Protein AF-M7SF75-F1 (afdb_monomer_lite)

Organism: Eutypa lata (strain UCR-EL1) (NCBI:txid1287681)

Structure (mmCIF, N/CA/C/O backbone):
data_AF-M7SF75-F1
#
_entry.id   AF-M7SF75-F1
#
loop_
_atom_site.group_PDB
_atom_site.id
_atom_site.type_symbol
_atom_site.label_atom_id
_atom_site.label_alt_id
_atom_site.label_comp_id
_atom_site.label_asym_id
_atom_site.label_entity_id
_atom_site.label_seq_id
_atom_site.pdbx_PDB_ins_code
_atom_site.Cartn_x
_atom_site.Cartn_y
_atom_site.Cartn_z
_atom_site.occupancy
_atom_site.B_iso_or_equiv
_atom_site.auth_seq_id
_atom_site.auth_comp_id
_atom_site.auth_asym_id
_atom_site.auth_atom_id
_atom_site.pdbx_PDB_model_num
ATOM 1 N N . MET A 1 1 ? -16.265 -7.309 22.434 1.00 58.72 1 MET A N 1
ATOM 2 C CA . MET A 1 1 ? -15.044 -6.487 22.557 1.00 58.72 1 MET A CA 1
ATOM 3 C C . MET A 1 1 ? -15.290 -5.390 23.574 1.00 58.72 1 MET A C 1
ATOM 5 O O . MET A 1 1 ? -16.408 -4.895 23.656 1.00 58.72 1 MET A O 1
ATOM 9 N N . THR A 1 2 ? -14.298 -5.062 24.397 1.00 77.56 2 THR A N 1
ATOM 10 C CA . THR A 1 2 ? -14.384 -3.903 25.296 1.00 77.56 2 THR A CA 1
ATOM 11 C C . THR A 1 2 ? -14.128 -2.630 24.484 1.00 77.56 2 THR A C 1
ATOM 13 O O . THR A 1 2 ? -13.302 -2.642 23.576 1.00 77.56 2 THR A O 1
ATOM 16 N N . SER A 1 3 ? -14.813 -1.527 24.805 1.00 82.88 3 SER A N 1
ATOM 17 C CA . SER A 1 3 ? -14.679 -0.236 24.092 1.00 82.88 3 SER A CA 1
ATOM 18 C C . SER A 1 3 ? -13.220 0.240 23.961 1.00 82.88 3 SER A C 1
ATOM 20 O O . SER A 1 3 ? -12.860 0.882 22.981 1.00 82.88 3 SER A O 1
ATOM 22 N N . TYR A 1 4 ? -12.359 -0.140 24.908 1.00 87.50 4 TYR A N 1
ATOM 23 C CA . TYR A 1 4 ? -10.930 0.160 24.881 1.00 87.50 4 TYR A CA 1
ATOM 24 C C . TYR A 1 4 ? -10.155 -0.605 23.794 1.00 87.50 4 TYR A C 1
ATOM 26 O O . TYR A 1 4 ? -9.296 -0.022 23.141 1.00 87.50 4 TYR A 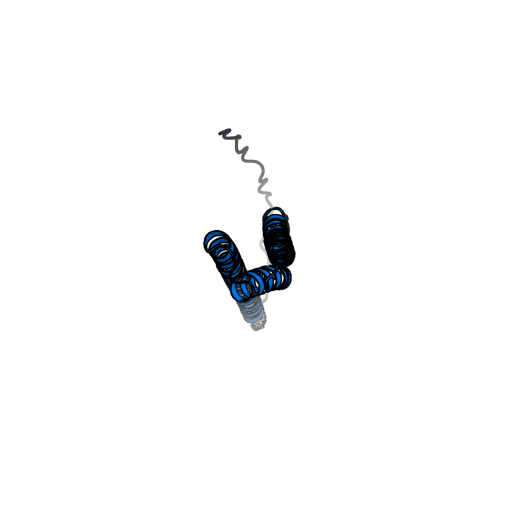O 1
ATOM 34 N N . GLN A 1 5 ? -10.460 -1.888 23.569 1.00 87.69 5 GLN A N 1
ATOM 35 C CA . GLN A 1 5 ? -9.793 -2.681 22.527 1.00 87.69 5 GLN A CA 1
ATOM 36 C C . GLN A 1 5 ? -10.156 -2.196 21.125 1.00 87.69 5 GLN A C 1
ATOM 38 O O . GLN A 1 5 ? -9.288 -2.122 20.263 1.00 87.69 5 GLN A O 1
ATOM 43 N N . GLN A 1 6 ? -11.415 -1.808 20.921 1.00 86.69 6 GLN A N 1
ATOM 44 C CA . GLN A 1 6 ? -11.869 -1.259 19.646 1.00 86.69 6 GLN A CA 1
ATOM 45 C C . GLN A 1 6 ? -11.168 0.071 19.330 1.00 86.69 6 GLN A C 1
ATOM 47 O O . GLN A 1 6 ? -10.648 0.245 18.234 1.00 86.69 6 GLN A O 1
ATOM 52 N N . LEU A 1 7 ? -11.039 0.960 20.322 1.00 90.62 7 LEU A N 1
ATOM 53 C CA . LEU A 1 7 ? -10.293 2.211 20.167 1.00 90.62 7 LEU A CA 1
ATOM 54 C C . LEU A 1 7 ? -8.806 1.970 19.847 1.00 90.62 7 LEU A C 1
ATOM 56 O O . LEU A 1 7 ? -8.225 2.681 19.033 1.00 90.62 7 LEU A O 1
ATOM 60 N N . GLN A 1 8 ? -8.176 0.965 20.465 1.00 93.19 8 GLN A N 1
ATOM 61 C CA . GLN A 1 8 ? -6.791 0.598 20.145 1.00 93.19 8 GLN A CA 1
ATOM 62 C C . GLN A 1 8 ? -6.642 0.114 18.698 1.00 93.19 8 GLN A C 1
ATOM 64 O O . GLN A 1 8 ? -5.676 0.486 18.035 1.00 93.19 8 GLN A O 1
ATOM 69 N N . GLN A 1 9 ? -7.596 -0.680 18.208 1.00 91.81 9 GLN A N 1
ATOM 70 C CA . GLN A 1 9 ? -7.603 -1.154 16.824 1.00 91.81 9 GLN A CA 1
ATOM 71 C C . GLN A 1 9 ? -7.806 -0.001 15.834 1.00 91.81 9 GLN A C 1
ATOM 73 O O . GLN A 1 9 ? -7.065 0.087 14.861 1.00 91.81 9 GLN A O 1
ATOM 78 N N . GLU A 1 10 ? -8.720 0.933 16.110 1.00 92.50 10 GLU A N 1
ATOM 79 C CA . GLU A 1 10 ? -8.912 2.134 15.281 1.00 92.50 10 GLU A CA 1
ATOM 80 C C . GLU A 1 10 ? -7.645 2.992 15.189 1.00 92.50 10 GLU A C 1
ATOM 82 O O . GLU A 1 10 ? -7.265 3.423 14.099 1.00 92.50 10 GLU A O 1
ATOM 87 N N . ILE A 1 11 ? -6.959 3.212 16.315 1.00 94.94 11 ILE A N 1
ATOM 88 C CA . ILE A 1 11 ? -5.701 3.970 16.348 1.00 94.94 11 ILE A CA 1
ATOM 89 C C . ILE A 1 11 ? -4.621 3.266 15.523 1.00 94.94 11 ILE A C 1
ATOM 91 O O . ILE A 1 11 ? -3.893 3.929 14.783 1.00 94.94 11 ILE A O 1
ATOM 95 N N . GLU A 1 12 ? -4.507 1.942 15.631 1.00 94.94 12 GLU A N 1
ATOM 96 C CA . GLU A 1 12 ? -3.489 1.193 14.894 1.00 94.94 12 GLU A CA 1
ATOM 97 C C . GLU A 1 12 ? -3.766 1.183 13.388 1.00 94.94 12 GLU A C 1
ATOM 99 O O . GLU A 1 12 ? -2.860 1.453 12.599 1.00 94.94 12 GLU A O 1
ATOM 104 N N . VAL A 1 13 ? -5.022 0.979 12.979 1.00 94.00 13 VAL A N 1
ATOM 105 C CA . VAL A 1 13 ? -5.433 1.081 11.570 1.00 94.00 13 VAL A CA 1
ATOM 106 C C . VAL A 1 13 ? -5.138 2.477 11.026 1.00 94.00 13 VAL A C 1
ATOM 108 O O . VAL A 1 13 ? -4.542 2.611 9.956 1.00 94.00 13 VAL A O 1
ATOM 111 N N . PHE A 1 14 ? -5.469 3.527 11.782 1.00 94.12 14 PHE A N 1
ATOM 112 C CA . PHE A 1 14 ? -5.160 4.900 11.390 1.00 94.12 14 PHE A CA 1
ATOM 113 C C . PHE A 1 14 ? -3.650 5.131 11.242 1.00 94.12 14 PHE A C 1
ATOM 115 O O . PHE A 1 14 ? -3.208 5.744 10.270 1.00 94.12 14 PHE A O 1
ATOM 122 N N . ARG A 1 15 ? -2.840 4.608 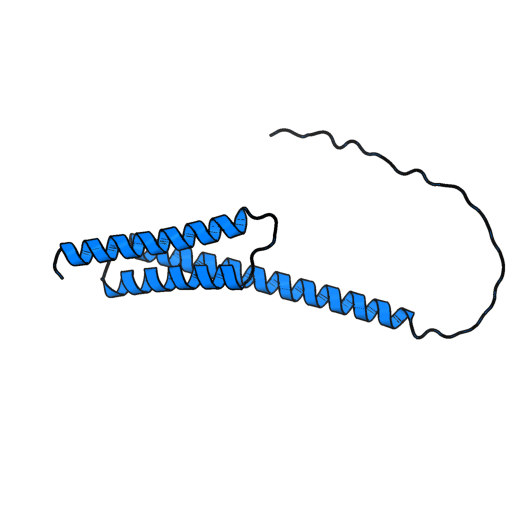12.171 1.00 96.25 15 ARG A N 1
ATOM 123 C CA . ARG A 1 15 ? -1.375 4.707 12.123 1.00 96.25 15 ARG A CA 1
ATOM 124 C C . ARG A 1 15 ? -0.814 4.048 10.864 1.00 96.25 15 ARG A C 1
ATOM 126 O O . ARG A 1 15 ? 0.020 4.651 10.189 1.00 96.25 15 ARG A O 1
ATOM 133 N N . LEU A 1 16 ? -1.284 2.847 10.530 1.00 95.06 16 LEU A N 1
ATOM 134 C CA . LEU A 1 16 ? -0.858 2.112 9.337 1.00 95.06 16 LEU A CA 1
ATOM 135 C C . LEU A 1 16 ? -1.271 2.830 8.047 1.00 95.06 16 LEU A C 1
ATOM 137 O O . LEU A 1 16 ? -0.432 3.036 7.167 1.00 95.06 16 LEU A O 1
ATOM 141 N N . ALA A 1 17 ? -2.520 3.297 7.963 1.00 92.19 17 ALA A N 1
ATOM 142 C CA . ALA A 1 17 ? -3.009 4.084 6.832 1.00 92.19 17 ALA A CA 1
ATOM 143 C C . ALA A 1 17 ? -2.198 5.380 6.654 1.00 92.19 17 ALA A C 1
ATOM 145 O O . ALA A 1 17 ? -1.809 5.744 5.539 1.00 92.19 17 ALA A O 1
ATOM 146 N N . GLN A 1 18 ? -1.862 6.050 7.759 1.00 94.94 18 GLN A N 1
ATOM 147 C CA . GLN A 1 18 ? -1.022 7.239 7.736 1.00 94.94 18 GLN A CA 1
ATOM 148 C C . GLN A 1 18 ? 0.391 6.915 7.234 1.00 94.94 18 GLN A C 1
ATOM 150 O O . GLN A 1 18 ? 0.880 7.624 6.355 1.00 94.94 18 GLN A O 1
ATOM 155 N N . SER A 1 19 ? 1.021 5.839 7.718 1.00 95.50 19 SER A N 1
ATOM 156 C CA . SER A 1 19 ? 2.335 5.382 7.241 1.00 95.50 19 SER A CA 1
ATOM 157 C C . SER A 1 19 ? 2.338 5.016 5.753 1.00 95.50 19 SER A C 1
ATOM 159 O O . SER A 1 19 ? 3.278 5.366 5.042 1.00 95.50 19 SER A O 1
ATOM 161 N N . CYS A 1 20 ? 1.279 4.377 5.255 1.00 93.31 20 CYS A N 1
ATOM 162 C CA . CYS A 1 20 ? 1.113 4.115 3.826 1.00 93.31 20 CYS A CA 1
ATOM 163 C C . CYS A 1 20 ? 1.046 5.432 3.031 1.00 93.31 20 CYS A C 1
ATOM 165 O O . CYS A 1 20 ? 1.801 5.642 2.080 1.00 93.31 20 CYS A O 1
ATOM 167 N N . SER A 1 21 ? 0.211 6.379 3.471 1.00 91.31 21 SER A N 1
ATOM 168 C CA . SER A 1 21 ? 0.047 7.663 2.781 1.00 91.31 21 SER A CA 1
ATOM 169 C C . SER A 1 21 ? 1.333 8.503 2.748 1.00 91.31 21 SER A C 1
ATOM 171 O O . SER A 1 21 ? 1.614 9.174 1.751 1.00 91.31 21 SER A O 1
ATOM 173 N N . THR A 1 22 ? 2.140 8.467 3.814 1.00 94.06 22 THR A N 1
ATOM 174 C CA . THR A 1 22 ? 3.418 9.186 3.869 1.00 94.06 22 THR A CA 1
ATOM 175 C C . THR A 1 22 ? 4.467 8.524 2.990 1.00 94.06 22 THR A C 1
ATOM 177 O O . THR A 1 22 ? 5.180 9.244 2.290 1.00 94.06 22 THR A O 1
ATOM 180 N N . ALA A 1 23 ? 4.520 7.188 2.955 1.00 90.81 23 ALA A N 1
ATOM 181 C CA . ALA A 1 23 ? 5.377 6.449 2.033 1.00 90.81 23 ALA A CA 1
ATOM 182 C C . ALA A 1 23 ? 5.044 6.804 0.576 1.00 90.81 23 ALA A C 1
ATOM 184 O O . ALA A 1 23 ? 5.929 7.207 -0.178 1.00 90.81 23 ALA A O 1
ATOM 185 N N . LEU A 1 24 ? 3.760 6.785 0.202 1.00 89.31 24 LEU A N 1
ATOM 186 C CA . LEU A 1 24 ? 3.320 7.178 -1.138 1.00 89.31 24 LEU A CA 1
ATOM 187 C C . LEU A 1 24 ? 3.702 8.623 -1.470 1.00 89.31 24 LEU A C 1
ATOM 189 O O . LEU A 1 24 ? 4.280 8.877 -2.525 1.00 89.31 24 LEU A O 1
ATOM 193 N N . ARG A 1 25 ? 3.471 9.581 -0.569 1.00 89.88 25 ARG A N 1
ATOM 194 C CA . ARG A 1 25 ? 3.893 10.971 -0.810 1.00 89.88 25 ARG A CA 1
ATOM 195 C C . ARG A 1 25 ? 5.401 11.085 -1.008 1.00 89.88 25 ARG A C 1
ATOM 197 O O . ARG A 1 25 ? 5.823 11.744 -1.956 1.00 89.88 25 ARG A O 1
ATOM 204 N N . ALA A 1 26 ? 6.197 10.401 -0.188 1.00 87.50 26 ALA A N 1
ATOM 205 C CA . ALA A 1 26 ? 7.650 10.405 -0.318 1.00 87.50 26 ALA A CA 1
ATOM 206 C C . ALA A 1 26 ? 8.109 9.894 -1.693 1.00 87.50 26 ALA A C 1
ATOM 208 O O . ALA A 1 26 ? 9.030 10.469 -2.270 1.00 87.50 26 ALA A O 1
ATOM 209 N N . THR A 1 27 ? 7.429 8.884 -2.255 1.00 85.31 27 THR A N 1
ATOM 210 C CA . THR A 1 27 ? 7.718 8.404 -3.619 1.00 85.31 27 THR A CA 1
ATOM 211 C C . THR A 1 27 ? 7.425 9.448 -4.697 1.00 85.31 27 THR A C 1
ATOM 213 O O . THR A 1 27 ? 8.152 9.528 -5.682 1.00 85.31 27 THR A O 1
ATOM 216 N N . THR A 1 28 ? 6.393 10.278 -4.512 1.00 79.38 28 THR A N 1
ATOM 217 C CA . THR A 1 28 ? 5.984 11.292 -5.502 1.00 79.38 28 THR A CA 1
ATOM 218 C C . THR A 1 28 ? 6.816 12.570 -5.462 1.00 79.38 28 THR A C 1
ATOM 220 O O . THR A 1 28 ? 6.987 13.219 -6.486 1.00 79.38 28 THR A O 1
ATOM 223 N N . THR A 1 29 ? 7.347 12.944 -4.296 1.00 81.44 29 THR A N 1
ATOM 224 C CA . THR A 1 29 ? 8.138 14.175 -4.128 1.00 81.44 29 THR A CA 1
ATOM 225 C C . THR A 1 29 ? 9.615 13.989 -4.467 1.00 81.44 29 THR A C 1
ATOM 227 O O . THR A 1 29 ? 10.388 14.946 -4.425 1.00 81.44 29 THR A O 1
ATOM 230 N N . ARG A 1 30 ? 10.045 12.754 -4.739 1.00 79.56 30 ARG A N 1
ATOM 231 C CA . ARG A 1 30 ? 11.448 12.425 -4.978 1.00 79.56 30 ARG A CA 1
ATOM 232 C C . ARG A 1 30 ? 11.813 12.668 -6.442 1.00 79.56 30 ARG A C 1
ATOM 234 O O . ARG A 1 30 ? 11.061 12.326 -7.344 1.00 79.56 30 ARG A O 1
ATOM 241 N N . GLN A 1 31 ? 13.004 13.223 -6.672 1.00 72.44 31 GLN A N 1
ATOM 242 C CA . GLN A 1 31 ? 13.543 13.434 -8.025 1.00 72.44 31 GLN A CA 1
ATOM 243 C C . GLN A 1 31 ? 13.910 12.118 -8.731 1.00 72.44 31 GLN A C 1
ATOM 245 O O . GLN A 1 31 ? 13.948 12.066 -9.956 1.00 72.44 31 GLN A O 1
ATOM 250 N N . SER A 1 32 ? 14.184 11.053 -7.970 1.00 73.50 32 SER A N 1
ATOM 251 C CA . SER A 1 32 ? 14.421 9.717 -8.514 1.00 73.50 32 SER A CA 1
ATOM 252 C C . SER A 1 32 ? 13.112 8.930 -8.594 1.00 73.50 32 SER A C 1
ATOM 254 O O . SER A 1 32 ? 12.343 8.978 -7.628 1.00 73.50 32 SER A O 1
ATOM 256 N N . PRO A 1 33 ? 12.890 8.143 -9.662 1.00 70.94 33 PRO A N 1
ATOM 257 C CA . PRO A 1 33 ? 11.744 7.253 -9.738 1.00 70.94 33 PRO A CA 1
ATOM 258 C C . PRO A 1 33 ? 11.758 6.304 -8.543 1.00 70.94 33 PRO A C 1
ATOM 260 O O . PRO A 1 33 ? 12.790 5.721 -8.203 1.00 70.94 33 PRO A O 1
ATOM 263 N N . ALA A 1 34 ? 10.609 6.187 -7.892 1.00 76.12 34 ALA A N 1
ATOM 264 C CA . ALA A 1 34 ? 10.447 5.251 -6.803 1.00 76.12 34 ALA A CA 1
ATOM 265 C C . ALA A 1 34 ? 10.620 3.816 -7.292 1.00 76.12 34 ALA A C 1
ATOM 267 O O . ALA A 1 34 ? 10.294 3.471 -8.433 1.00 76.12 34 ALA A O 1
ATOM 268 N N . THR A 1 35 ? 11.155 2.981 -6.414 1.00 79.88 35 THR A N 1
ATOM 269 C CA . THR A 1 35 ? 11.368 1.572 -6.731 1.00 79.88 35 THR A CA 1
ATOM 270 C C . THR A 1 35 ? 10.060 0.803 -6.590 1.00 79.88 35 THR A C 1
ATOM 272 O O . THR A 1 35 ? 9.213 1.130 -5.760 1.00 79.88 35 THR A O 1
ATOM 275 N N . THR A 1 36 ? 9.897 -0.271 -7.365 1.00 84.31 36 THR A N 1
ATOM 276 C CA . THR A 1 36 ? 8.762 -1.198 -7.206 1.00 84.31 36 THR A CA 1
ATOM 277 C C . THR A 1 36 ? 8.640 -1.693 -5.764 1.00 84.31 36 THR A C 1
ATOM 279 O O . THR A 1 36 ? 7.533 -1.805 -5.248 1.00 84.31 36 THR A O 1
ATOM 282 N N . ARG A 1 37 ? 9.775 -1.902 -5.084 1.00 88.50 37 ARG A N 1
ATOM 283 C CA . ARG A 1 37 ? 9.845 -2.271 -3.666 1.00 88.50 37 ARG A CA 1
ATOM 284 C C . ARG A 1 37 ? 9.167 -1.258 -2.743 1.00 88.50 37 ARG A C 1
ATOM 286 O O . ARG A 1 37 ? 8.412 -1.671 -1.877 1.00 88.50 37 ARG A O 1
ATOM 293 N N . GLU A 1 38 ? 9.392 0.040 -2.935 1.00 88.81 38 GLU A N 1
ATOM 294 C CA . GLU A 1 38 ? 8.768 1.080 -2.100 1.00 88.81 38 GLU A CA 1
ATOM 295 C C . GLU A 1 38 ? 7.233 1.059 -2.229 1.00 88.81 38 GLU A C 1
ATOM 297 O O . GLU A 1 38 ? 6.526 1.239 -1.237 1.00 88.81 38 GLU A O 1
ATOM 302 N N . TYR A 1 39 ? 6.707 0.776 -3.427 1.00 89.69 39 TYR A N 1
ATOM 303 C CA . TYR A 1 39 ? 5.266 0.603 -3.632 1.00 89.69 39 TYR A CA 1
ATOM 304 C C . TYR A 1 39 ? 4.724 -0.691 -3.018 1.00 89.69 39 TYR A C 1
ATOM 306 O O . TYR A 1 39 ? 3.624 -0.668 -2.469 1.00 89.69 39 TYR A O 1
ATOM 314 N N . TYR A 1 40 ? 5.483 -1.792 -3.057 1.00 91.62 40 TYR A N 1
ATOM 315 C CA . TYR A 1 40 ? 5.120 -3.020 -2.340 1.00 91.62 40 TYR A CA 1
ATOM 316 C C . TYR A 1 40 ? 5.078 -2.796 -0.830 1.00 91.62 40 TYR A C 1
ATOM 318 O O . TYR A 1 40 ? 4.098 -3.170 -0.196 1.00 91.62 40 TYR A O 1
ATOM 326 N N . ASP A 1 41 ? 6.092 -2.150 -0.256 1.00 92.81 41 ASP A N 1
ATOM 327 C CA . ASP A 1 41 ? 6.136 -1.880 1.181 1.00 92.81 41 ASP A CA 1
ATOM 328 C C . ASP A 1 41 ? 4.920 -1.024 1.599 1.00 92.81 41 ASP A C 1
ATOM 330 O O . ASP A 1 41 ? 4.234 -1.345 2.571 1.00 92.81 41 ASP A O 1
ATOM 334 N N . ALA A 1 42 ? 4.561 -0.000 0.814 1.00 93.44 42 ALA A N 1
ATOM 335 C CA . ALA A 1 42 ? 3.344 0.785 1.042 1.00 93.44 42 ALA A CA 1
ATOM 336 C C . ALA A 1 42 ? 2.048 -0.039 0.898 1.00 93.44 42 ALA A C 1
ATOM 338 O O . ALA A 1 42 ? 1.120 0.152 1.687 1.00 93.44 42 ALA A O 1
ATOM 339 N N . LEU A 1 43 ? 1.989 -0.963 -0.069 1.00 94.19 43 LEU A N 1
ATOM 340 C CA . LEU A 1 43 ? 0.850 -1.866 -0.258 1.00 94.19 43 LEU A CA 1
ATOM 341 C C . LEU A 1 43 ? 0.664 -2.782 0.955 1.00 94.19 43 LEU A C 1
ATOM 343 O O . LEU A 1 43 ? -0.445 -2.879 1.464 1.00 94.19 43 LEU A O 1
ATOM 347 N N . THR A 1 44 ? 1.743 -3.368 1.485 1.00 95.69 44 THR A N 1
ATOM 348 C CA . THR A 1 44 ? 1.651 -4.236 2.674 1.00 95.69 44 THR A CA 1
ATOM 349 C C . THR A 1 44 ? 1.087 -3.504 3.891 1.00 95.69 44 THR A C 1
ATOM 351 O O . THR A 1 44 ? 0.313 -4.077 4.652 1.00 95.69 44 THR A O 1
ATOM 354 N N . LEU A 1 45 ? 1.423 -2.220 4.066 1.00 94.69 45 LEU A N 1
ATOM 355 C CA . LEU A 1 45 ? 0.852 -1.389 5.128 1.00 94.69 45 LEU A CA 1
ATOM 356 C C . LEU A 1 45 ? -0.654 -1.171 4.936 1.00 94.69 45 LEU A C 1
ATOM 358 O O . LEU A 1 45 ? -1.395 -1.207 5.917 1.00 94.69 45 LEU A O 1
ATOM 362 N N . ALA A 1 46 ? -1.099 -0.950 3.696 1.00 94.38 46 ALA A N 1
ATOM 363 C CA . ALA A 1 46 ? -2.517 -0.805 3.377 1.00 94.38 46 ALA A CA 1
ATOM 364 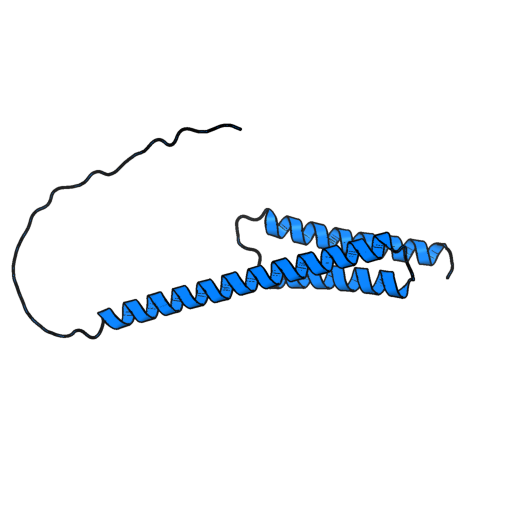C C . ALA A 1 46 ? -3.286 -2.120 3.582 1.00 94.38 46 ALA A C 1
ATOM 366 O O . ALA A 1 46 ? -4.363 -2.098 4.174 1.00 94.38 46 ALA A O 1
ATOM 367 N N . ASP A 1 47 ? -2.710 -3.253 3.171 1.00 95.25 47 ASP A N 1
ATOM 368 C CA . ASP A 1 47 ? -3.297 -4.585 3.353 1.00 95.25 47 A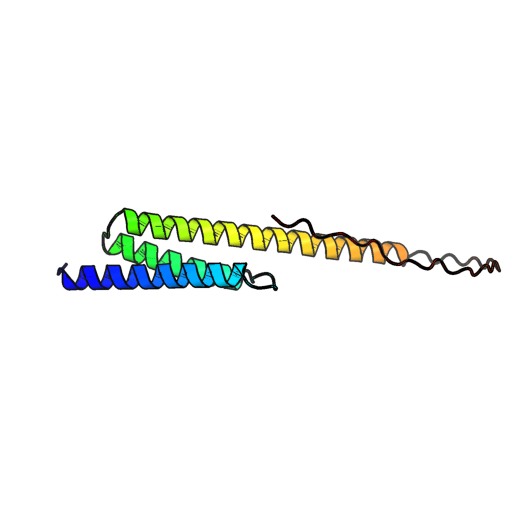SP A CA 1
ATOM 369 C C . ASP A 1 47 ? -3.475 -4.915 4.839 1.00 95.25 47 ASP A C 1
ATOM 371 O O . ASP A 1 47 ? -4.570 -5.282 5.259 1.00 95.25 47 ASP A O 1
ATOM 375 N N . MET A 1 48 ? -2.439 -4.692 5.658 1.00 94.62 48 MET A N 1
ATOM 376 C CA . MET A 1 48 ? -2.523 -4.892 7.110 1.00 94.62 48 MET A CA 1
ATOM 377 C C . MET A 1 48 ? -3.566 -3.975 7.762 1.00 94.62 48 MET A C 1
ATOM 379 O O . MET A 1 48 ? -4.292 -4.406 8.654 1.00 94.62 48 MET A O 1
ATOM 383 N N . ALA A 1 49 ? -3.655 -2.710 7.332 1.00 94.06 49 ALA A N 1
ATOM 384 C CA . ALA A 1 49 ? -4.656 -1.777 7.848 1.00 94.06 49 ALA A CA 1
ATOM 385 C C . ALA A 1 49 ? -6.084 -2.234 7.507 1.00 94.06 49 ALA A C 1
ATOM 387 O O . ALA A 1 49 ? -6.968 -2.181 8.363 1.00 94.06 49 ALA A O 1
ATOM 388 N N . LEU A 1 50 ? -6.298 -2.707 6.275 1.00 94.56 50 LEU A N 1
ATOM 389 C CA . LEU A 1 50 ? -7.590 -3.199 5.807 1.00 94.56 50 LEU A CA 1
ATOM 390 C C . LEU A 1 50 ? -8.000 -4.486 6.529 1.00 94.56 50 LEU A C 1
ATOM 392 O O . LEU A 1 50 ? -9.128 -4.576 7.005 1.00 94.56 50 LEU A O 1
ATOM 396 N N . GLU A 1 51 ? -7.092 -5.457 6.643 1.00 95.38 51 GLU A N 1
ATOM 397 C CA . GLU A 1 51 ? -7.337 -6.720 7.345 1.00 95.38 51 GLU A CA 1
ATOM 398 C C . GLU A 1 51 ? -7.719 -6.460 8.805 1.00 95.38 51 GLU A C 1
ATOM 400 O O . GLU A 1 51 ? -8.778 -6.902 9.250 1.00 95.38 51 GLU A O 1
ATOM 405 N N . LEU A 1 52 ? -6.948 -5.627 9.512 1.00 93.25 52 LEU A N 1
ATOM 406 C CA . LEU A 1 52 ? -7.262 -5.234 10.886 1.00 93.25 52 LEU A CA 1
ATOM 407 C C . LEU A 1 52 ? -8.616 -4.524 10.999 1.00 93.25 52 LEU A C 1
ATOM 409 O O . LEU A 1 52 ? -9.357 -4.777 11.949 1.00 93.25 52 LEU A O 1
ATOM 413 N N . ALA A 1 53 ? -8.960 -3.650 10.048 1.00 92.19 53 ALA A N 1
ATOM 414 C CA . ALA A 1 53 ? -10.241 -2.952 10.053 1.00 92.19 53 ALA A CA 1
ATOM 415 C C . ALA A 1 53 ? -11.429 -3.904 9.850 1.00 92.19 53 ALA A C 1
ATOM 417 O O . ALA A 1 53 ? -12.454 -3.760 10.521 1.00 92.19 53 ALA A O 1
ATOM 418 N N . LEU A 1 54 ? -11.283 -4.890 8.961 1.00 93.50 54 LEU A N 1
ATOM 419 C CA . LEU A 1 54 ? -12.298 -5.907 8.694 1.00 93.50 54 LEU A CA 1
ATOM 420 C C . LEU A 1 54 ? -12.453 -6.877 9.872 1.00 93.50 54 LEU A C 1
ATOM 422 O O . LEU A 1 54 ? -13.577 -7.137 10.301 1.00 93.50 54 LEU A O 1
ATOM 426 N N . GLU A 1 55 ? -11.347 -7.375 10.431 1.00 93.12 55 GLU A N 1
ATOM 427 C CA . GLU A 1 55 ? -11.351 -8.298 11.574 1.00 93.12 55 GLU A CA 1
ATOM 428 C C . GLU A 1 55 ? -11.961 -7.673 12.829 1.00 93.12 55 GLU A C 1
ATOM 430 O O . GLU A 1 55 ? -12.691 -8.329 13.578 1.00 93.12 55 GLU A O 1
ATOM 435 N N . ALA A 1 56 ? -11.678 -6.393 13.060 1.00 89.94 56 ALA A N 1
ATOM 436 C CA . ALA A 1 56 ? -12.214 -5.646 14.186 1.00 89.94 56 ALA A CA 1
ATOM 437 C C . ALA A 1 56 ? -13.646 -5.132 13.957 1.00 89.94 56 ALA A C 1
ATOM 439 O O . ALA A 1 56 ? -14.257 -4.606 14.889 1.00 89.94 56 ALA A O 1
ATOM 440 N N . GLY A 1 57 ? -14.197 -5.289 12.746 1.00 91.00 57 GLY A N 1
ATOM 441 C CA . GLY A 1 57 ? -15.520 -4.778 12.389 1.00 91.00 57 GLY A CA 1
ATOM 442 C C . GLY A 1 57 ? -15.619 -3.259 12.550 1.00 91.00 57 GLY A C 1
ATOM 443 O O . GLY A 1 57 ? -16.620 -2.763 13.073 1.00 91.00 57 GLY A O 1
ATOM 444 N N . LEU A 1 58 ? -14.557 -2.539 12.173 1.00 88.62 58 LEU A N 1
ATOM 445 C CA . LEU A 1 58 ? -14.477 -1.084 12.300 1.00 88.62 58 LEU A CA 1
ATOM 446 C C . LEU A 1 58 ? -15.407 -0.373 11.312 1.00 88.62 58 LEU A C 1
ATOM 448 O O . LEU A 1 58 ? -16.011 -0.977 10.425 1.00 88.62 58 LEU A O 1
ATOM 452 N N . ASP A 1 59 ? -15.522 0.943 11.486 1.00 91.12 59 ASP A N 1
ATOM 453 C CA . ASP A 1 59 ? -16.382 1.793 10.671 1.00 91.12 59 ASP A CA 1
ATOM 454 C C . ASP A 1 59 ? -16.121 1.629 9.162 1.00 91.12 59 ASP A C 1
ATOM 456 O O . ASP A 1 59 ? -14.978 1.618 8.693 1.00 91.12 59 ASP A O 1
ATOM 460 N N . GLY A 1 60 ? -17.204 1.552 8.384 1.00 90.56 60 GLY A N 1
ATOM 461 C CA . GLY A 1 60 ? -17.133 1.33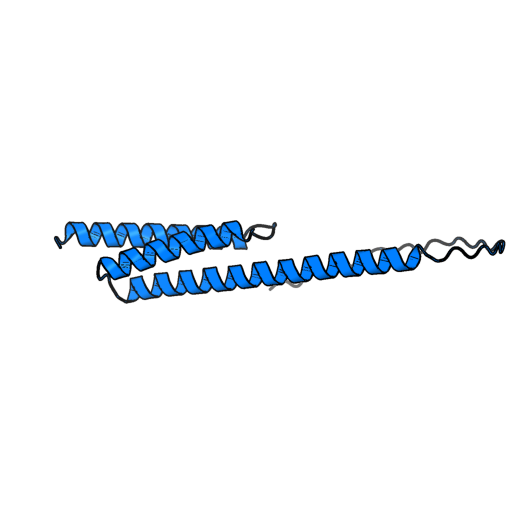6 6.938 1.00 90.56 60 GLY A CA 1
ATOM 462 C C . GLY A 1 60 ? -16.387 2.440 6.182 1.00 90.56 60 GLY A C 1
ATOM 463 O O . GLY A 1 60 ? -15.828 2.180 5.119 1.00 90.56 60 GLY A O 1
ATOM 464 N N . SER A 1 61 ? -16.320 3.662 6.720 1.00 91.94 61 SER A N 1
ATOM 465 C CA . SER A 1 61 ? -15.521 4.736 6.124 1.00 91.94 61 SER A CA 1
ATOM 466 C C . SER A 1 61 ? -14.018 4.493 6.269 1.00 91.94 61 SER A C 1
ATOM 468 O O . SER A 1 61 ? -13.268 4.798 5.341 1.00 91.94 61 SER A O 1
ATOM 470 N N . LEU A 1 62 ? -13.576 3.900 7.383 1.00 90.06 62 LEU A N 1
ATOM 471 C CA . LEU A 1 62 ? -12.172 3.568 7.624 1.00 90.06 62 LEU A CA 1
ATOM 472 C C . LEU A 1 62 ? -11.735 2.393 6.744 1.00 90.06 62 LEU A C 1
ATOM 474 O O . LEU A 1 62 ? -10.676 2.448 6.119 1.00 90.06 62 LEU A O 1
ATOM 478 N N . VAL A 1 63 ? -12.598 1.380 6.619 1.00 93.75 63 VAL A N 1
ATOM 479 C CA . VAL A 1 63 ? -12.420 0.275 5.664 1.00 93.75 63 VAL A CA 1
ATOM 480 C C . VAL A 1 63 ? -12.276 0.831 4.246 1.00 93.75 63 VAL A C 1
ATOM 482 O O . VAL A 1 63 ? -11.290 0.546 3.569 1.00 93.75 63 VAL A O 1
ATOM 485 N N . ARG A 1 64 ? -13.185 1.725 3.828 1.00 94.69 64 ARG A N 1
ATOM 486 C CA . ARG A 1 64 ? -13.137 2.337 2.493 1.00 94.69 64 ARG A CA 1
ATOM 487 C C . ARG A 1 64 ? -11.866 3.156 2.254 1.00 94.69 64 ARG A C 1
ATOM 489 O O . ARG A 1 64 ? -11.355 3.175 1.138 1.00 94.69 64 ARG A O 1
ATOM 496 N N . GLN A 1 65 ? -11.346 3.838 3.272 1.00 93.94 65 GLN A N 1
ATOM 497 C CA . GLN A 1 65 ? -10.066 4.545 3.162 1.00 93.94 65 GLN A CA 1
ATOM 498 C C . GLN A 1 65 ? -8.899 3.580 2.925 1.00 93.94 65 GLN A C 1
ATOM 500 O O . GLN A 1 65 ? -8.041 3.869 2.090 1.00 93.94 65 GLN A O 1
ATOM 505 N N . CYS A 1 66 ? -8.875 2.440 3.617 1.00 93.69 66 CYS A N 1
ATOM 506 C CA . CYS A 1 66 ? -7.835 1.428 3.434 1.00 93.69 66 CYS A CA 1
ATOM 507 C C . CYS A 1 66 ? -7.909 0.786 2.038 1.00 93.69 66 CYS A C 1
ATOM 509 O O . CYS A 1 66 ? -6.877 0.647 1.387 1.00 93.69 66 CYS A O 1
ATOM 511 N N . GLU A 1 67 ? -9.114 0.497 1.532 1.00 95.50 67 GLU A N 1
ATOM 512 C CA . GLU A 1 67 ? -9.323 0.027 0.151 1.00 95.50 67 GLU A CA 1
ATOM 513 C C . GLU A 1 67 ? -8.780 1.025 -0.881 1.00 95.50 67 GLU A C 1
ATOM 515 O O . GLU A 1 67 ? -8.046 0.649 -1.790 1.00 95.50 67 GLU A O 1
ATOM 520 N N . LEU A 1 68 ? -9.081 2.319 -0.726 1.00 95.94 68 LEU A N 1
ATOM 521 C CA . LEU A 1 68 ? -8.589 3.352 -1.643 1.00 95.94 68 LEU A CA 1
ATOM 522 C C . LEU A 1 68 ? -7.058 3.462 -1.629 1.00 95.94 68 LEU A C 1
ATOM 524 O O . LEU A 1 68 ? -6.444 3.691 -2.672 1.00 95.94 68 LEU A O 1
ATOM 528 N N . LEU A 1 69 ? -6.429 3.300 -0.461 1.00 93.62 69 LEU A N 1
ATOM 529 C CA . LEU A 1 69 ? -4.969 3.253 -0.358 1.00 93.62 69 LEU A CA 1
ATOM 530 C C . LEU A 1 69 ? -4.400 2.019 -1.064 1.00 93.62 69 LEU A C 1
ATOM 532 O O . LEU A 1 69 ? -3.421 2.142 -1.798 1.00 93.62 69 LEU A O 1
ATOM 536 N N . GLN A 1 70 ? -5.036 0.860 -0.896 1.00 94.69 70 GLN A N 1
ATOM 537 C CA . GLN A 1 70 ? -4.656 -0.379 -1.567 1.00 94.69 70 GLN A CA 1
ATOM 538 C C . GLN A 1 70 ? -4.743 -0.239 -3.098 1.00 94.69 70 GLN A C 1
ATOM 540 O O . GLN A 1 70 ? -3.770 -0.522 -3.800 1.00 94.69 70 GLN A O 1
ATOM 545 N N . GLU A 1 71 ? -5.868 0.264 -3.617 1.00 95.50 71 GLU A N 1
ATOM 546 C CA . GLU A 1 71 ? -6.085 0.528 -5.047 1.00 95.50 71 GLU A CA 1
ATOM 547 C C . GLU A 1 71 ? -5.021 1.487 -5.610 1.00 95.50 71 GLU A C 1
ATOM 549 O O . GLU A 1 71 ? -4.457 1.258 -6.689 1.00 95.50 71 GLU A O 1
ATOM 554 N N . LEU A 1 72 ? -4.697 2.549 -4.866 1.00 93.19 72 LEU A N 1
ATOM 555 C CA . LEU A 1 72 ? -3.671 3.511 -5.257 1.00 93.19 72 LEU A CA 1
ATOM 556 C C . LEU A 1 72 ? -2.282 2.863 -5.303 1.00 93.19 72 LEU A C 1
ATOM 558 O O . LEU A 1 72 ? -1.572 3.017 -6.297 1.00 93.19 72 LEU A O 1
ATOM 562 N N . CYS A 1 73 ? -1.902 2.107 -4.271 1.00 92.19 73 CYS A N 1
ATOM 563 C CA . CYS A 1 73 ? -0.644 1.362 -4.239 1.00 92.19 73 CYS A CA 1
ATOM 564 C C . CYS A 1 73 ? -0.520 0.408 -5.435 1.00 92.19 73 CYS A C 1
ATOM 566 O O . CYS A 1 73 ? 0.507 0.411 -6.116 1.00 92.19 73 CYS A O 1
ATOM 568 N N . GLN A 1 74 ? -1.573 -0.355 -5.741 1.00 92.44 74 GLN A N 1
ATOM 569 C CA . GLN A 1 74 ? -1.597 -1.274 -6.883 1.00 92.44 74 GLN A CA 1
ATOM 570 C C . GLN A 1 74 ? -1.457 -0.537 -8.219 1.00 92.44 74 GLN A C 1
ATOM 572 O O . GLN A 1 74 ? -0.680 -0.954 -9.078 1.00 92.44 74 GLN A O 1
ATOM 577 N N . THR A 1 75 ? -2.154 0.588 -8.382 1.00 92.81 75 THR A N 1
ATOM 578 C CA . THR A 1 75 ? -2.072 1.414 -9.595 1.00 92.81 75 THR A CA 1
ATOM 579 C C . THR A 1 75 ? -0.653 1.943 -9.808 1.00 92.81 75 THR A C 1
ATOM 581 O O . THR A 1 75 ? -0.097 1.853 -10.906 1.00 92.81 75 THR A O 1
ATOM 584 N N . MET A 1 76 ? -0.024 2.454 -8.747 1.00 89.00 76 MET A N 1
ATOM 585 C CA . MET A 1 76 ? 1.349 2.955 -8.809 1.00 89.00 76 MET A CA 1
ATOM 586 C C . MET A 1 76 ? 2.340 1.839 -9.150 1.00 89.00 76 MET A C 1
ATOM 588 O O . MET A 1 76 ? 3.217 2.029 -9.994 1.00 89.00 76 MET A O 1
ATOM 592 N N . LEU A 1 77 ? 2.155 0.658 -8.567 1.00 89.81 77 LEU A N 1
ATOM 593 C CA . LEU A 1 77 ? 2.976 -0.522 -8.803 1.00 89.81 77 LEU A CA 1
ATOM 594 C C . LEU A 1 77 ? 2.883 -1.012 -10.255 1.00 89.81 77 LEU A C 1
ATOM 596 O O . LEU A 1 77 ? 3.912 -1.223 -10.896 1.00 89.81 77 LEU A O 1
ATOM 600 N N . GLN A 1 78 ? 1.673 -1.094 -10.817 1.00 89.12 78 GLN A N 1
ATOM 601 C CA . GLN A 1 78 ? 1.468 -1.398 -12.238 1.00 89.12 78 GLN A CA 1
ATOM 602 C C . GLN A 1 78 ? 2.155 -0.369 -13.142 1.00 89.12 78 GLN A C 1
ATOM 604 O O . GLN A 1 78 ? 2.823 -0.736 -14.109 1.00 89.12 78 GLN A O 1
ATOM 609 N N . SER A 1 79 ? 2.052 0.921 -12.804 1.00 86.69 79 SER A N 1
ATOM 610 C CA . SER A 1 79 ? 2.715 1.985 -13.565 1.00 86.69 79 SER A CA 1
ATOM 611 C C . SER A 1 79 ? 4.245 1.879 -13.515 1.00 86.69 79 SER A C 1
ATOM 613 O O . SER A 1 79 ? 4.917 2.164 -14.507 1.00 86.69 79 SER A O 1
ATOM 615 N N . ALA A 1 80 ? 4.801 1.447 -12.380 1.00 84.81 80 ALA A N 1
ATOM 616 C CA . ALA A 1 80 ? 6.235 1.257 -12.206 1.00 84.81 80 ALA A CA 1
ATOM 617 C C . ALA A 1 80 ? 6.744 0.079 -13.048 1.00 84.81 80 ALA A C 1
ATOM 619 O O . ALA A 1 80 ? 7.758 0.221 -13.731 1.00 84.81 80 ALA A O 1
ATOM 620 N N . TYR A 1 81 ? 6.010 -1.038 -13.074 1.00 83.12 81 TYR A N 1
ATOM 621 C CA . TYR A 1 81 ? 6.329 -2.170 -13.947 1.00 83.12 81 TYR A CA 1
ATOM 622 C C . TYR A 1 81 ? 6.241 -1.808 -15.430 1.00 83.12 81 TYR A C 1
ATOM 624 O O . TYR A 1 81 ? 7.174 -2.084 -16.177 1.00 83.12 81 TYR A O 1
ATOM 632 N N . ALA A 1 82 ? 5.189 -1.101 -15.851 1.00 82.88 82 ALA A N 1
ATOM 633 C CA . ALA A 1 82 ? 5.040 -0.685 -17.246 1.00 82.88 82 ALA A CA 1
ATOM 634 C C . ALA A 1 82 ? 6.199 0.211 -17.725 1.00 82.88 82 ALA A C 1
ATOM 636 O O . ALA A 1 82 ? 6.668 0.085 -18.857 1.00 82.88 82 ALA A O 1
ATOM 637 N N . LYS A 1 83 ? 6.693 1.110 -16.861 1.00 78.94 83 LYS A N 1
ATOM 638 C CA . LYS A 1 83 ? 7.869 1.946 -17.155 1.00 78.94 83 LYS A CA 1
ATOM 639 C C . LYS A 1 83 ? 9.150 1.122 -17.262 1.00 78.94 83 LYS A C 1
ATOM 641 O O . LYS A 1 83 ? 9.988 1.427 -18.108 1.00 78.94 83 LYS A O 1
ATOM 646 N N . PHE A 1 84 ? 9.300 0.105 -16.416 1.00 74.06 84 PHE A N 1
ATOM 647 C CA . PHE A 1 84 ? 10.454 -0.787 -16.443 1.00 74.06 84 PHE A CA 1
ATOM 648 C C . PHE A 1 84 ? 10.493 -1.614 -17.736 1.00 74.06 84 PHE A C 1
ATOM 650 O O . PHE A 1 84 ? 11.500 -1.593 -18.439 1.00 74.06 84 PHE A O 1
ATOM 657 N N . ASP A 1 85 ? 9.371 -2.223 -18.125 1.00 73.81 85 ASP A N 1
ATOM 658 C CA . ASP A 1 85 ? 9.266 -2.997 -19.370 1.00 73.81 85 ASP A CA 1
ATOM 659 C C . ASP A 1 85 ? 9.545 -2.133 -20.611 1.00 73.81 85 ASP A C 1
ATOM 661 O O . ASP A 1 85 ? 10.219 -2.559 -21.554 1.00 73.81 85 ASP A O 1
ATOM 665 N N . ALA A 1 86 ? 9.065 -0.885 -20.609 1.00 74.06 86 ALA A N 1
ATOM 666 C CA . ALA A 1 86 ? 9.352 0.069 -21.674 1.00 74.06 86 ALA A CA 1
ATOM 667 C C . ALA A 1 86 ? 10.847 0.430 -21.742 1.00 74.06 86 ALA A C 1
ATOM 669 O O . ALA A 1 86 ? 11.408 0.506 -22.836 1.00 74.06 86 ALA A O 1
ATOM 670 N N . HIS A 1 87 ? 11.500 0.630 -20.593 1.00 72.69 87 HIS A N 1
ATOM 671 C CA . HIS A 1 87 ? 12.934 0.906 -20.529 1.00 72.69 87 HIS A CA 1
ATOM 672 C C . HIS A 1 87 ? 13.758 -0.267 -21.074 1.00 72.69 87 HIS A C 1
ATOM 674 O O . HIS A 1 87 ? 14.613 -0.059 -21.936 1.00 72.69 87 HIS A O 1
ATOM 680 N N . ASP A 1 88 ? 13.472 -1.494 -20.637 1.00 73.12 88 ASP A N 1
ATOM 681 C CA . ASP A 1 88 ? 14.187 -2.687 -21.096 1.00 73.12 88 ASP A CA 1
ATOM 682 C C . ASP A 1 88 ? 14.049 -2.873 -22.604 1.00 73.12 88 ASP A C 1
ATOM 684 O O . ASP A 1 88 ? 15.042 -3.094 -23.301 1.00 73.12 88 ASP A O 1
ATOM 688 N N . ARG A 1 89 ? 12.842 -2.679 -23.141 1.00 73.81 89 ARG A N 1
ATOM 689 C CA . ARG A 1 89 ? 12.615 -2.717 -24.585 1.00 73.81 89 ARG A CA 1
ATOM 690 C C . ARG A 1 89 ? 13.468 -1.687 -25.334 1.00 73.81 89 ARG A C 1
ATOM 692 O O . ARG A 1 89 ? 14.107 -2.048 -26.319 1.00 73.81 89 ARG A O 1
ATOM 699 N N . VAL A 1 90 ? 13.537 -0.441 -24.860 1.00 76.88 90 VAL A N 1
ATOM 700 C CA . VAL A 1 90 ? 14.378 0.606 -25.474 1.00 76.88 90 VAL A CA 1
ATOM 701 C C . VAL A 1 90 ? 15.864 0.241 -25.416 1.00 76.88 90 VAL A C 1
ATOM 703 O O . VAL A 1 90 ? 16.592 0.470 -26.383 1.00 76.88 90 VAL A O 1
ATOM 706 N N . VAL A 1 91 ? 16.338 -0.342 -24.311 1.00 77.44 91 VAL A N 1
ATOM 707 C CA . VAL A 1 91 ? 17.736 -0.786 -24.177 1.00 77.44 91 VAL A CA 1
ATOM 708 C C . VAL A 1 91 ? 18.050 -1.912 -25.162 1.00 77.44 91 VAL A C 1
ATOM 710 O O . VAL A 1 91 ? 19.078 -1.859 -25.842 1.00 77.44 91 VAL A O 1
ATOM 713 N N . TYR A 1 92 ? 17.165 -2.903 -25.283 1.00 75.50 92 TYR A N 1
ATOM 714 C CA . TYR A 1 92 ? 17.327 -3.988 -26.249 1.00 75.50 92 TYR A CA 1
ATOM 715 C C . TYR A 1 92 ? 17.285 -3.486 -27.693 1.00 75.50 92 TYR A C 1
ATOM 717 O O . TYR A 1 92 ? 18.145 -3.876 -28.480 1.00 75.50 92 TYR A O 1
ATOM 725 N N . GLU A 1 93 ? 16.354 -2.596 -28.043 1.00 78.00 93 GLU A N 1
ATOM 726 C CA . GLU A 1 93 ? 16.275 -1.991 -29.379 1.00 78.00 93 GLU A CA 1
ATOM 727 C C . GLU A 1 93 ? 17.555 -1.207 -29.715 1.00 78.00 93 GLU A C 1
ATOM 729 O O . GLU A 1 93 ? 18.126 -1.402 -30.789 1.00 78.00 93 GLU A O 1
ATOM 734 N N . LYS A 1 94 ? 18.080 -0.401 -28.780 1.00 76.19 94 LYS A N 1
ATOM 735 C CA . LYS A 1 94 ? 19.361 0.308 -28.954 1.00 76.19 94 LYS A CA 1
ATOM 736 C C . LYS A 1 94 ? 20.537 -0.651 -29.138 1.00 76.19 94 LYS A C 1
ATOM 738 O O . LYS A 1 94 ? 21.371 -0.438 -30.015 1.00 76.19 94 LYS A O 1
ATOM 743 N N . LYS A 1 95 ? 20.602 -1.724 -28.346 1.00 73.62 95 LYS A N 1
ATOM 744 C CA . LYS A 1 95 ? 21.667 -2.732 -28.455 1.00 73.62 95 LYS A CA 1
ATOM 745 C C . LYS A 1 95 ? 21.582 -3.513 -29.771 1.00 73.62 95 LYS A C 1
ATOM 747 O O . LYS A 1 95 ? 22.607 -3.757 -30.397 1.00 73.62 95 LYS A O 1
ATOM 752 N N . ALA A 1 96 ? 20.376 -3.863 -30.216 1.00 71.31 96 ALA A N 1
ATOM 753 C CA . ALA A 1 96 ? 20.147 -4.542 -31.489 1.00 71.31 96 ALA A CA 1
ATOM 754 C C . ALA A 1 96 ? 20.466 -3.641 -32.695 1.00 71.31 96 ALA A C 1
ATOM 756 O O . ALA A 1 96 ? 21.049 -4.112 -33.670 1.00 71.31 96 ALA A O 1
ATOM 757 N N . ALA A 1 97 ? 20.138 -2.347 -32.618 1.00 68.00 97 ALA A N 1
ATOM 758 C CA . ALA A 1 97 ? 20.522 -1.363 -33.628 1.00 68.00 97 ALA A CA 1
ATOM 759 C C . ALA A 1 97 ? 22.047 -1.183 -33.695 1.00 68.00 97 ALA A C 1
ATOM 761 O O . ALA A 1 97 ? 22.611 -1.181 -34.783 1.00 68.00 97 ALA A O 1
ATOM 762 N N . SER A 1 98 ? 22.725 -1.123 -32.545 1.00 65.75 98 SER A N 1
ATOM 763 C CA . SER A 1 98 ? 24.187 -1.020 -32.492 1.00 65.75 98 SER A CA 1
ATOM 764 C C . SER A 1 98 ? 24.899 -2.269 -33.022 1.00 65.75 98 SER A C 1
ATOM 766 O O . SER A 1 98 ? 25.991 -2.149 -33.563 1.00 65.75 98 SER A O 1
ATOM 768 N N . HIS A 1 99 ? 24.302 -3.459 -32.891 1.00 58.09 99 HIS A N 1
ATOM 769 C CA . HIS A 1 99 ? 24.885 -4.697 -33.420 1.00 58.09 99 HIS A CA 1
ATOM 770 C C . HIS A 1 99 ? 24.746 -4.810 -34.948 1.00 58.09 99 HIS A C 1
ATOM 772 O O . HIS A 1 99 ? 25.620 -5.381 -35.588 1.00 58.09 99 HIS A O 1
ATOM 778 N N . ARG A 1 100 ? 23.702 -4.221 -35.552 1.00 57.09 100 ARG A N 1
ATOM 779 C CA . ARG A 1 100 ? 23.531 -4.189 -37.020 1.00 57.09 100 ARG A CA 1
ATOM 780 C C . ARG A 1 100 ? 24.545 -3.317 -37.758 1.00 57.09 100 ARG A C 1
ATOM 782 O O . ARG A 1 100 ? 24.698 -3.497 -38.953 1.00 57.09 100 ARG A O 1
ATOM 789 N N . ILE A 1 101 ? 25.203 -2.391 -37.065 1.00 55.25 101 ILE A N 1
ATOM 790 C CA . ILE A 1 101 ? 26.221 -1.502 -37.647 1.00 55.25 101 ILE A CA 1
ATOM 791 C C . ILE A 1 101 ? 27.620 -2.159 -37.585 1.00 55.25 101 ILE A C 1
ATOM 793 O O . ILE A 1 101 ? 28.556 -1.680 -38.208 1.00 55.25 101 ILE A O 1
ATOM 797 N N . GLY A 1 102 ? 27.776 -3.266 -36.846 1.00 49.78 102 GLY A N 1
ATOM 798 C CA . GLY A 1 102 ? 29.068 -3.928 -36.616 1.00 49.78 102 GLY A CA 1
ATOM 799 C C . GLY A 1 102 ? 29.407 -5.112 -37.530 1.00 49.78 102 GLY A C 1
ATOM 800 O O . GLY A 1 102 ? 30.497 -5.647 -37.380 1.00 49.78 102 GLY A O 1
ATOM 801 N N . ASP A 1 103 ? 28.515 -5.518 -38.442 1.00 48.97 103 ASP A N 1
ATOM 802 C CA . ASP A 1 103 ? 28.708 -6.660 -39.365 1.00 48.97 103 ASP A CA 1
ATOM 803 C C . ASP A 1 103 ? 28.835 -6.209 -40.839 1.00 48.97 103 ASP A C 1
ATOM 805 O O . ASP A 1 103 ? 28.442 -6.922 -41.761 1.00 48.97 103 ASP A O 1
ATOM 809 N N . GLU A 1 104 ? 29.379 -5.014 -41.077 1.00 49.69 104 GLU A N 1
ATOM 810 C CA . GLU A 1 104 ? 29.716 -4.526 -42.421 1.00 49.69 104 GLU A CA 1
ATOM 811 C C . GLU A 1 104 ? 31.239 -4.325 -42.520 1.00 49.69 104 GLU A C 1
ATOM 813 O O . GLU A 1 104 ? 31.757 -3.214 -42.571 1.00 49.69 104 GLU A O 1
ATOM 818 N N . GLU A 1 105 ? 31.982 -5.440 -42.507 1.00 51.41 105 GLU A N 1
ATOM 819 C CA . GLU A 1 105 ? 33.309 -5.484 -43.128 1.00 51.41 105 GLU A CA 1
ATOM 820 C C . GLU A 1 105 ? 33.099 -5.494 -44.647 1.00 51.41 105 GLU A C 1
ATOM 822 O O . GLU A 1 105 ? 32.882 -6.536 -45.267 1.00 51.41 105 GLU A O 1
ATOM 827 N N . THR A 1 106 ? 33.135 -4.324 -45.276 1.00 48.31 106 THR A N 1
ATOM 828 C CA . THR A 1 106 ? 33.537 -4.227 -46.681 1.00 48.31 106 THR A CA 1
ATOM 829 C C . THR A 1 106 ? 34.439 -3.014 -46.835 1.00 48.31 106 THR A C 1
ATOM 831 O O . THR A 1 106 ? 34.030 -1.864 -46.720 1.00 48.31 106 THR A O 1
ATOM 834 N N . ASP A 1 107 ? 35.706 -3.361 -46.999 1.00 51.19 107 ASP A N 1
ATOM 835 C CA . ASP A 1 107 ? 36.877 -2.548 -47.266 1.00 51.19 107 ASP A CA 1
ATOM 836 C C . ASP A 1 107 ? 36.699 -1.793 -48.593 1.00 51.19 107 ASP A C 1
ATOM 838 O O . ASP A 1 107 ? 36.780 -2.412 -49.649 1.00 51.19 107 ASP A O 1
ATOM 842 N N . GLU A 1 108 ? 36.439 -0.484 -48.558 1.00 51.38 108 GLU A N 1
ATOM 843 C CA . GLU A 1 108 ? 36.726 0.410 -49.686 1.00 51.38 108 GLU A CA 1
ATOM 844 C C . GLU A 1 108 ? 37.288 1.738 -49.159 1.00 51.38 108 GLU A C 1
ATOM 846 O O . GLU A 1 108 ? 36.583 2.597 -48.627 1.00 51.38 108 GLU A O 1
ATOM 851 N N . GLU A 1 109 ? 38.607 1.885 -49.306 1.00 49.19 109 GLU A N 1
ATOM 852 C CA . GLU A 1 109 ? 39.298 3.168 -49.267 1.00 49.19 109 GLU A CA 1
ATOM 853 C C . GLU A 1 109 ? 38.667 4.121 -50.294 1.00 49.19 109 GLU A C 1
ATOM 855 O O . GLU A 1 109 ? 38.788 3.907 -51.499 1.00 49.19 109 GLU A O 1
ATOM 860 N N . THR A 1 110 ? 38.081 5.229 -49.840 1.00 39.03 110 THR A N 1
ATOM 861 C CA . THR A 1 110 ? 37.991 6.440 -50.664 1.00 39.03 110 THR A CA 1
ATOM 862 C C . THR A 1 110 ? 38.348 7.671 -49.848 1.00 39.03 110 THR A C 1
ATOM 864 O O . THR A 1 110 ? 37.788 7.959 -48.793 1.00 39.03 110 THR A O 1
ATOM 867 N N . GLU A 1 111 ? 39.350 8.347 -50.382 1.00 45.12 111 GLU A N 1
ATOM 868 C CA . GLU A 1 111 ? 40.023 9.557 -49.954 1.00 45.12 111 GLU A CA 1
ATOM 869 C C . GLU A 1 111 ? 39.129 10.807 -49.828 1.00 45.12 111 GLU A C 1
ATOM 871 O O . GLU A 1 111 ? 38.210 11.027 -50.607 1.00 45.12 111 GLU A O 1
ATOM 876 N N . SER A 1 112 ? 39.547 11.675 -48.899 1.00 46.41 112 SER A N 1
ATOM 877 C CA . SER A 1 112 ? 39.628 13.139 -49.032 1.00 46.41 112 SER A CA 1
ATOM 878 C C . SER A 1 112 ? 38.356 13.954 -49.329 1.00 46.41 112 SER A C 1
ATOM 880 O O . SER A 1 112 ? 37.914 14.074 -50.469 1.00 46.41 112 SER A O 1
ATOM 882 N N . GLY A 1 113 ? 37.948 14.746 -48.333 1.00 40.53 113 GLY A N 1
ATOM 883 C CA . GLY A 1 113 ? 37.177 15.974 -48.537 1.00 40.53 113 GLY A CA 1
ATOM 884 C C . GLY A 1 113 ? 36.983 16.741 -47.231 1.00 40.53 113 GLY A C 1
ATOM 885 O O . GLY A 1 113 ? 36.041 16.471 -46.498 1.00 40.53 113 GLY A O 1
ATOM 886 N N . VAL A 1 114 ? 37.911 17.650 -46.929 1.00 52.03 114 VAL A N 1
ATOM 887 C CA . VAL A 1 114 ? 37.814 18.648 -45.850 1.00 52.03 114 VAL A CA 1
ATOM 888 C C . VAL A 1 114 ? 36.766 19.692 -46.228 1.00 52.03 114 VAL A C 1
ATOM 890 O O . VAL A 1 114 ? 36.819 20.176 -47.350 1.00 52.03 114 VAL A O 1
ATOM 893 N N . ASP A 1 115 ? 35.903 20.069 -45.286 1.00 44.72 115 ASP A N 1
ATOM 894 C CA . ASP A 1 115 ? 35.566 21.474 -45.020 1.00 44.72 115 ASP A CA 1
ATOM 895 C C . ASP A 1 115 ? 35.065 21.596 -43.566 1.00 44.72 115 ASP A C 1
ATOM 897 O O . ASP A 1 115 ? 34.027 21.050 -43.187 1.00 44.72 115 ASP A O 1
ATOM 901 N N . GLU A 1 116 ? 35.887 22.251 -42.740 1.00 56.94 116 GLU A N 1
ATOM 902 C CA . GLU A 1 116 ? 35.506 22.900 -41.481 1.00 56.94 116 GLU A CA 1
ATOM 903 C C . GLU A 1 116 ? 34.633 24.107 -41.825 1.00 56.94 116 GLU A C 1
ATOM 905 O O . GLU A 1 116 ? 35.094 24.911 -42.621 1.00 56.94 116 GLU A O 1
ATOM 910 N N . GLU A 1 117 ? 33.465 24.277 -41.197 1.00 57.12 117 GLU A N 1
ATOM 911 C CA . GLU A 1 117 ? 33.089 25.534 -40.524 1.00 57.12 117 GLU A CA 1
ATOM 912 C C . GLU A 1 117 ? 32.076 25.227 -39.404 1.00 57.12 117 GLU A C 1
ATOM 914 O O . GLU A 1 117 ? 31.131 24.454 -39.570 1.00 57.12 117 GLU A O 1
ATOM 919 N N . ASP A 1 118 ? 32.356 25.808 -38.238 1.00 47.69 118 ASP A N 1
ATOM 920 C CA . ASP A 1 118 ? 31.621 25.730 -36.980 1.00 47.69 118 ASP A CA 1
ATOM 921 C C . ASP A 1 118 ? 30.201 26.319 -37.080 1.00 47.69 118 ASP A C 1
ATOM 923 O O . ASP A 1 118 ? 30.029 27.507 -37.355 1.00 47.69 118 ASP A O 1
ATOM 927 N N . ASP A 1 119 ? 29.179 25.521 -36.751 1.00 51.66 119 ASP A N 1
ATOM 928 C CA . ASP A 1 119 ? 27.844 26.028 -36.412 1.00 51.66 119 ASP A CA 1
ATOM 929 C C . ASP A 1 119 ? 27.755 26.235 -34.892 1.00 51.66 119 ASP A C 1
ATOM 931 O O . ASP A 1 119 ? 27.517 25.318 -34.099 1.00 51.66 119 ASP A O 1
ATOM 935 N N . GLU A 1 120 ? 27.968 27.484 -34.490 1.00 53.09 120 GLU A N 1
ATOM 936 C CA . GLU A 1 120 ? 27.764 27.987 -33.138 1.00 53.09 120 GLU A CA 1
ATOM 937 C C . GLU A 1 120 ? 26.259 28.006 -32.817 1.00 53.09 120 GLU A C 1
ATOM 939 O O . GLU A 1 120 ? 25.505 28.891 -33.222 1.00 53.09 120 GLU A O 1
ATOM 944 N N . ALA A 1 121 ? 25.799 26.990 -32.090 1.00 53.28 121 ALA A N 1
ATOM 945 C CA . ALA A 1 121 ? 24.471 26.952 -31.497 1.00 53.28 121 ALA A CA 1
ATOM 946 C C . ALA A 1 121 ? 24.550 27.442 -30.053 1.00 53.28 121 ALA A C 1
ATOM 948 O O . ALA A 1 121 ? 25.177 26.744 -29.278 1.00 53.28 121 ALA A O 1
ATOM 949 N N . GLU A 1 122 ? 23.891 28.557 -29.707 1.00 49.97 122 GLU A N 1
ATOM 950 C CA . GLU A 1 122 ? 23.174 28.879 -28.447 1.00 49.97 122 GLU A CA 1
ATOM 951 C C . GLU A 1 122 ? 22.436 30.223 -28.703 1.00 49.97 122 GLU A C 1
ATOM 953 O O . GLU A 1 122 ? 22.917 31.064 -29.447 1.00 49.97 122 GLU A O 1
ATOM 958 N N . SER A 1 123 ? 21.256 30.583 -28.206 1.00 45.28 123 SER A N 1
ATOM 959 C CA . SER A 1 123 ? 20.484 30.159 -27.051 1.00 45.28 123 SER A CA 1
ATOM 960 C C . SER A 1 123 ? 19.062 30.715 -27.253 1.00 45.28 123 SER A C 1
ATOM 962 O O . SER A 1 123 ? 18.885 31.925 -27.410 1.00 45.28 123 SER A O 1
ATOM 964 N N . ALA A 1 124 ? 18.033 29.865 -27.289 1.00 49.97 124 ALA A N 1
ATOM 965 C CA . ALA A 1 124 ? 16.647 30.333 -27.283 1.00 49.97 124 ALA A CA 1
ATOM 966 C C . ALA A 1 124 ? 16.192 30.533 -25.829 1.00 49.97 124 ALA A C 1
ATOM 968 O O . ALA A 1 124 ? 15.867 29.578 -25.125 1.00 49.97 124 ALA A O 1
ATOM 969 N N . GLU A 1 125 ? 16.184 31.796 -25.400 1.00 55.97 125 GLU A N 1
ATOM 970 C CA . GLU A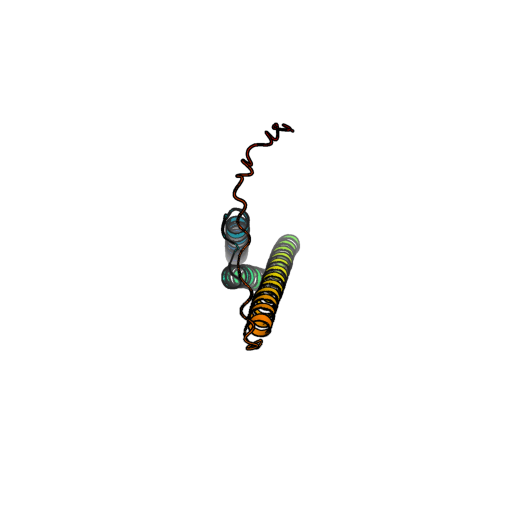 1 125 ? 15.548 32.305 -24.180 1.00 55.97 125 GLU A CA 1
ATOM 971 C C . GLU A 1 125 ? 14.053 31.933 -24.172 1.00 55.97 125 GLU A C 1
ATOM 973 O O . GLU A 1 125 ? 13.225 32.605 -24.790 1.00 55.97 125 GLU A O 1
ATOM 978 N N . TRP A 1 126 ? 13.674 30.869 -23.462 1.00 55.69 126 TRP A N 1
ATOM 979 C CA . TRP A 1 126 ? 12.268 30.627 -23.144 1.00 55.69 126 TRP A CA 1
ATOM 980 C C . TRP A 1 126 ? 11.903 31.397 -21.881 1.00 55.69 126 TRP A C 1
ATOM 982 O O . TRP A 1 126 ? 12.264 31.028 -20.765 1.00 55.69 126 TRP A O 1
ATOM 992 N N . ARG A 1 127 ? 11.185 32.499 -22.102 1.00 51.56 127 ARG A N 1
ATOM 993 C CA . ARG A 1 127 ? 10.562 33.327 -21.072 1.00 51.56 127 ARG A CA 1
ATOM 994 C C . ARG A 1 127 ? 9.602 32.517 -20.211 1.00 51.56 127 ARG A C 1
ATOM 996 O O . ARG A 1 127 ? 8.775 31.756 -20.712 1.00 51.56 127 ARG A O 1
ATOM 1003 N N . GLU A 1 128 ? 9.695 32.775 -18.915 1.00 52.03 128 GLU A N 1
ATOM 1004 C CA . GLU A 1 128 ? 8.755 32.363 -17.883 1.00 52.03 128 GLU A CA 1
ATOM 1005 C C . GLU A 1 128 ? 7.320 32.769 -18.257 1.00 52.03 128 GLU A C 1
ATOM 1007 O O . GLU A 1 128 ? 7.030 33.941 -18.508 1.00 52.03 128 GLU A O 1
ATOM 1012 N N . VAL A 1 129 ? 6.402 31.801 -18.250 1.00 47.28 129 VAL A N 1
ATOM 1013 C CA . VAL A 1 129 ? 4.967 32.070 -18.134 1.00 47.28 129 VAL A CA 1
ATOM 1014 C C . VAL A 1 129 ? 4.579 31.719 -16.707 1.00 47.28 129 VAL A C 1
ATOM 1016 O O . VAL A 1 129 ? 4.448 30.550 -16.351 1.00 47.28 129 VAL A O 1
ATOM 1019 N N . VAL A 1 130 ? 4.444 32.760 -15.892 1.00 50.78 130 VAL A N 1
ATOM 1020 C CA . VAL A 1 130 ? 3.896 32.694 -14.538 1.00 50.78 130 VAL A CA 1
ATOM 1021 C C . VAL A 1 130 ? 2.388 32.447 -14.639 1.00 50.78 130 VAL A C 1
ATOM 1023 O O . VAL A 1 130 ? 1.682 33.221 -15.286 1.00 50.78 130 VAL A O 1
ATOM 1026 N N . TRP A 1 131 ? 1.916 31.387 -13.984 1.00 51.41 131 TRP A N 1
ATOM 1027 C CA . TRP A 1 131 ? 0.534 31.229 -13.526 1.00 51.41 131 TRP A CA 1
ATOM 1028 C C . TRP A 1 131 ? 0.550 31.069 -12.010 1.00 51.41 131 TRP A C 1
ATOM 1030 O O . TRP A 1 131 ? 1.385 30.271 -11.525 1.00 51.41 131 TRP A O 1
#

Sequence (131 aa):
MTSYQQLQQEIEVFRLAQSCSTALRATTTRQSPATTREYYDALTLADMALELALEAGLDGSLVRQCELLQELCQTMLQSAYAKFDAHDRVVYEKKAASHRIGDEETDEETESGVDEEDDEAESAEWREVVW

Secondary structure (DSSP, 8-state):
--HHHHHHHHHHHHHHHHHHHHHHHHHHH-SSPPPHHHHHHHHHHHHHHHHHHHHTT--HHHHHHHHHHHHHHHHHHHHHHHHHHHHHHHHHHHHHHHHHTSS----------------------------

Foldseek 3Di:
DPPVVLVVLVVQLVVLLVVLVVLVVVCVVDPDHDDLVSLVVSLVSLVVSLVSCVVSVHDPVSNVSSVVSNVVSVVSSVVNVVVVVVVVVVVVVVVVVVVVVVPDPDDDDDDDDDDDDDDDDDDDDDDDDDD

Radius of gyration: 27.47 Å; chains: 1; bounding box: 57×42×76 Å

pLDDT: mean 77.87, std 17.64, range [39.03, 96.25]